Protein AF-A0A0K2U8P1-F1 (afdb_monomer)

Secondary structure (DSSP, 8-state):
-HHHHHHHHHHHTTSS-GGGHHHIIIIIHHHHHHHHHHHHHHTTPPPTT--GGGSS-SS-SHHHHHHHHHTTT-SS--GGGGG-HHHHHHHTTT-HHHHHHHHHHHH--S-HHHH-HHHHHHHTSS-HHHHHHHHHHHHIIIIIT-HHHHTT----

Radius of gyration: 15.64 Å; Cα contacts (8 Å, |Δi|>4): 138; chains: 1; bounding box: 38×34×41 Å

Nearest PDB structures (foldseek):
  4lac-assembly1_B  TM=9.851E-01  e=1.888E-13  Homo sapiens
  2ixm-assembly1_A  TM=9.840E-01  e=3.051E-13  Homo sapiens
  4ny3-assembly2_B  TM=9.861E-01  e=9.851E-13  Homo sapiens
  4ny3-assembly1_A  TM=9.865E-01  e=3.181E-12  Homo sapiens
  2hv6-assembly2_B  TM=9.389E-01  e=8.922E-09  Homo sapiens

Foldseek 3Di:
DVVVVVVVVCDVVPVDDPVCVCVCLQPVVVVVVVVVLCCCVVVVDFQQPDPFLPDQDSHDQVLLLSLLVLCAVPPPDWLLCLQVLVVLVVCLNPGSSSVVSVSCVVPDDDRCCNRRVVSNVSSPPGGSVVSSVVSVVCCCVVAVVDCSRCVPPDDD

Solvent-accessible surface area (backbone atoms only — not comparable to full-atom values): 8940 Å² total; per-residue (Å²): 109,69,68,60,52,52,52,50,50,37,41,74,75,63,78,39,57,84,87,40,50,62,52,46,66,61,52,53,42,47,55,50,52,55,50,50,55,48,50,38,64,74,67,64,59,76,57,80,84,66,61,65,49,71,29,74,49,66,85,63,60,68,48,49,34,55,18,25,54,75,38,46,89,49,88,81,69,52,40,70,50,64,81,38,54,70,60,15,58,76,38,28,92,80,32,49,34,30,33,48,42,30,52,44,63,76,77,54,82,79,62,57,60,70,74,31,30,44,50,46,59,52,22,72,42,92,43,35,59,62,48,24,56,48,44,53,53,46,44,45,57,71,38,73,62,27,62,93,66,42,73,79,66,85,86,132

Organism: Lepeophtheirus salmonis (NCBI:txid72036)

Mean predicted aligned error: 3.3 Å

Sequence (156 aa):
MAFVQFLCSLFRIGVFGDLDKEFVGLKLFQKYMNLCRKIQRHYMLEPAGSHGVWSLDDYQFVAFIWGAAQLIGNGVVKPKAISNYELAEAVADDYHFFACIYYISQVKTGPFAEHSNQLWNISAVPNWEKINSGLIKMYKAEVLSKFPVIQHVFFG

Structure (mmCIF, N/CA/C/O backbone):
data_AF-A0A0K2U8P1-F1
#
_entry.id   AF-A0A0K2U8P1-F1
#
loop_
_atom_site.group_PDB
_atom_site.id
_atom_site.type_symbol
_atom_site.label_atom_id
_atom_site.label_alt_id
_atom_site.label_comp_id
_atom_site.label_asym_id
_atom_site.label_entity_id
_atom_site.label_seq_id
_atom_site.pdbx_PDB_ins_code
_atom_site.Cartn_x
_atom_site.Cartn_y
_atom_site.Cartn_z
_atom_site.occupancy
_atom_site.B_iso_or_equiv
_atom_site.auth_seq_id
_atom_site.auth_comp_id
_atom_site.auth_asym_id
_atom_site.auth_atom_id
_atom_site.pdbx_PDB_model_num
ATOM 1 N N . MET A 1 1 ? -9.583 5.609 2.590 1.00 88.62 1 MET A N 1
ATOM 2 C CA . MET A 1 1 ? -9.647 6.168 3.962 1.00 88.62 1 MET A CA 1
ATOM 3 C C . MET A 1 1 ? -10.891 5.708 4.714 1.00 88.62 1 MET A C 1
ATOM 5 O O . MET A 1 1 ? -10.727 5.085 5.755 1.00 88.62 1 MET A O 1
ATOM 9 N N . ALA A 1 2 ? -12.097 5.932 4.176 1.00 93.75 2 ALA A N 1
ATOM 10 C CA . ALA A 1 2 ? -13.365 5.575 4.828 1.00 93.75 2 ALA A CA 1
ATOM 11 C C . ALA A 1 2 ? -13.427 4.126 5.347 1.00 93.75 2 ALA A C 1
ATOM 13 O O . ALA A 1 2 ? -13.850 3.896 6.472 1.00 93.75 2 ALA A O 1
ATOM 14 N N . PHE A 1 3 ? -12.916 3.149 4.590 1.00 96.44 3 PHE A N 1
ATOM 15 C CA . PHE A 1 3 ? -12.884 1.756 5.050 1.00 96.44 3 PHE A CA 1
ATOM 16 C C . PHE A 1 3 ? -12.055 1.548 6.328 1.00 96.44 3 PHE A C 1
ATOM 18 O O . PHE A 1 3 ? -12.462 0.820 7.224 1.00 96.44 3 PHE A O 1
ATOM 25 N N . VAL A 1 4 ? -10.914 2.230 6.460 1.00 95.62 4 VAL A N 1
ATOM 26 C CA . VAL A 1 4 ? -10.082 2.149 7.674 1.00 95.62 4 VAL A CA 1
ATOM 27 C C . VAL A 1 4 ? -10.772 2.835 8.854 1.00 95.62 4 VAL A C 1
ATOM 29 O O . VAL A 1 4 ? -10.672 2.354 9.978 1.00 95.62 4 VAL A O 1
ATOM 32 N N . GLN A 1 5 ? -11.513 3.919 8.611 1.00 95.12 5 GLN A N 1
ATOM 33 C CA . GLN A 1 5 ? -12.339 4.566 9.637 1.00 95.12 5 GLN A CA 1
ATOM 34 C C . GLN A 1 5 ? -13.484 3.654 10.087 1.00 95.12 5 GLN A C 1
ATOM 36 O O . GLN A 1 5 ? -13.699 3.512 11.283 1.00 95.12 5 GLN A O 1
ATOM 41 N N . PHE A 1 6 ? -14.150 2.971 9.153 1.00 97.00 6 PHE A N 1
ATOM 42 C CA . PHE A 1 6 ? -15.153 1.954 9.461 1.00 97.00 6 PHE A CA 1
ATOM 43 C C . PHE A 1 6 ? -14.580 0.836 10.343 1.00 97.00 6 PHE A C 1
ATOM 45 O O . PHE A 1 6 ? -15.153 0.528 11.385 1.00 97.00 6 PHE A O 1
ATOM 52 N N . LEU A 1 7 ? -13.413 0.284 9.988 1.00 97.38 7 LEU A N 1
ATOM 53 C CA . LEU A 1 7 ? -12.732 -0.709 10.825 1.00 97.38 7 LEU A CA 1
ATOM 54 C C . LEU A 1 7 ? -12.394 -0.147 12.210 1.00 97.38 7 LEU A C 1
ATOM 56 O O . LEU A 1 7 ? -12.647 -0.809 13.210 1.00 97.38 7 LEU A O 1
ATOM 60 N N . CYS A 1 8 ? -11.877 1.083 12.282 1.00 96.00 8 CYS A N 1
ATOM 61 C CA . CYS A 1 8 ? -11.612 1.764 13.548 1.00 96.00 8 CYS A CA 1
ATOM 62 C C . CYS A 1 8 ? -12.878 1.852 14.414 1.00 96.00 8 CYS A C 1
ATOM 64 O O . CYS A 1 8 ? -12.826 1.519 15.596 1.00 96.00 8 CYS A O 1
ATOM 66 N N . SER A 1 9 ? -14.028 2.209 13.835 1.00 97.06 9 SER A N 1
ATOM 67 C CA . SER A 1 9 ? -15.307 2.225 14.551 1.00 97.06 9 SER A CA 1
ATOM 68 C C . SER A 1 9 ? -15.678 0.849 15.104 1.00 97.06 9 SER A C 1
ATOM 70 O O . SER A 1 9 ? -16.091 0.772 16.256 1.00 97.06 9 SER A O 1
ATOM 72 N N . LEU A 1 10 ? -15.466 -0.235 14.344 1.00 98.19 10 LEU A N 1
ATOM 73 C CA . LEU A 1 10 ? -15.712 -1.606 14.814 1.00 98.19 10 LEU A CA 1
ATOM 74 C C . LEU A 1 10 ? -14.829 -1.994 16.012 1.00 98.19 10 LEU A C 1
ATOM 76 O O . LEU A 1 10 ? -15.324 -2.617 16.950 1.00 98.19 10 LEU A O 1
ATOM 80 N N . PHE A 1 11 ? -13.558 -1.579 16.033 1.00 97.94 11 PHE A N 1
ATOM 81 C CA . PHE A 1 11 ? -12.713 -1.728 17.226 1.00 97.94 11 PHE A CA 1
ATOM 82 C C . PHE A 1 11 ? -13.241 -0.896 18.400 1.00 97.94 11 PHE A C 1
ATOM 84 O O . PHE A 1 11 ? -13.301 -1.376 19.528 1.00 97.94 11 PHE A O 1
ATOM 91 N N . ARG A 1 12 ? -13.661 0.352 18.154 1.00 97.19 12 ARG A N 1
ATOM 92 C CA . ARG A 1 12 ? -14.130 1.255 19.219 1.00 97.19 12 ARG A CA 1
ATOM 93 C C . ARG A 1 12 ? -15.413 0.787 19.900 1.00 97.19 12 ARG A C 1
ATOM 95 O O . ARG A 1 12 ? -15.568 1.047 21.088 1.00 97.19 12 ARG A O 1
ATOM 102 N N . ILE A 1 13 ? -16.310 0.119 19.177 1.00 97.75 13 ILE A N 1
ATOM 103 C CA . ILE A 1 13 ? -17.552 -0.436 19.741 1.00 97.75 13 ILE A CA 1
ATOM 104 C C . ILE A 1 13 ? -17.387 -1.872 20.268 1.00 97.75 13 ILE A C 1
ATOM 106 O O . ILE A 1 13 ? -18.370 -2.485 20.671 1.00 97.75 13 ILE A O 1
ATOM 110 N N . GLY A 1 14 ? -16.166 -2.421 20.253 1.00 97.81 14 GLY A N 1
ATOM 111 C CA . GLY A 1 14 ? -15.863 -3.744 20.803 1.00 97.81 14 GLY A CA 1
ATOM 112 C C . GLY A 1 14 ? -16.273 -4.928 19.924 1.00 97.81 14 GLY A C 1
ATOM 113 O O . GLY A 1 14 ? -16.302 -6.050 20.418 1.00 97.81 14 GLY A O 1
ATOM 114 N N . VAL A 1 15 ? -16.573 -4.713 18.635 1.00 98.25 15 VAL A N 1
ATOM 115 C CA . VAL A 1 15 ? -16.773 -5.821 17.678 1.00 98.25 15 VAL A CA 1
ATOM 116 C C . VAL A 1 15 ? -15.453 -6.547 17.415 1.00 98.25 15 VAL A C 1
ATOM 118 O O . VAL A 1 15 ? -15.446 -7.768 17.295 1.00 98.25 15 VAL A O 1
ATOM 121 N N . PHE A 1 16 ? -14.350 -5.799 17.343 1.00 98.12 16 PHE A N 1
ATOM 122 C CA . PHE A 1 16 ? -12.996 -6.346 17.272 1.00 98.12 16 PHE A CA 1
ATOM 123 C C . PHE A 1 16 ? -12.193 -5.955 18.512 1.00 98.12 16 PHE A C 1
ATOM 125 O O . PHE A 1 16 ? -12.277 -4.817 18.977 1.00 98.12 16 PHE A O 1
ATOM 132 N N . GLY A 1 17 ? -11.388 -6.888 19.016 1.00 96.94 17 GLY A N 1
ATOM 133 C CA . GLY A 1 17 ? -10.448 -6.683 20.116 1.00 96.94 17 GLY A CA 1
ATOM 134 C C . GLY A 1 17 ? -8.989 -6.711 19.657 1.00 96.94 17 GLY A C 1
ATOM 135 O O . GLY A 1 17 ? -8.682 -6.907 18.485 1.00 96.94 17 GLY A O 1
ATOM 136 N N . ASP A 1 18 ? -8.052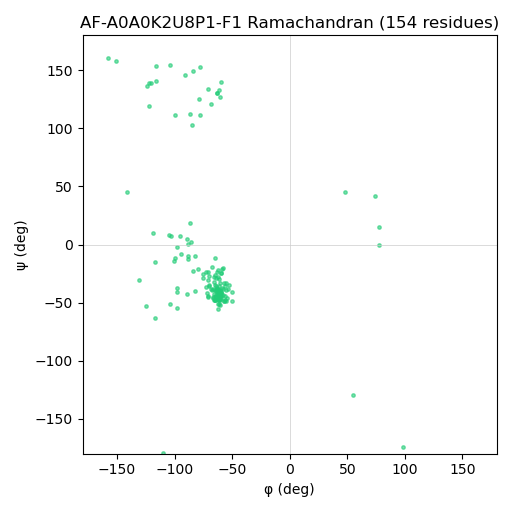 -6.547 20.592 1.00 95.81 18 ASP A N 1
ATOM 137 C CA . ASP A 1 18 ? -6.615 -6.514 20.276 1.00 95.81 18 ASP A CA 1
ATOM 138 C C . ASP A 1 18 ? -6.112 -7.769 19.550 1.00 95.81 18 ASP A C 1
ATOM 140 O O . ASP A 1 18 ? -5.249 -7.665 18.677 1.00 95.81 18 ASP A O 1
ATOM 144 N N . LEU A 1 19 ? -6.692 -8.930 19.863 1.00 97.50 19 LEU A N 1
ATOM 145 C CA . LEU A 1 19 ? -6.357 -10.210 19.235 1.00 97.50 19 LEU A CA 1
ATOM 146 C C . LEU A 1 19 ? -6.761 -10.275 17.751 1.00 97.50 19 LEU A C 1
ATOM 148 O O . LEU A 1 19 ? -6.198 -11.066 17.000 1.00 97.50 19 LEU A O 1
ATOM 152 N N . ASP A 1 20 ? -7.680 -9.417 17.300 1.00 97.81 20 ASP A N 1
ATOM 153 C CA . ASP A 1 20 ? -8.166 -9.403 15.917 1.00 97.81 20 ASP A CA 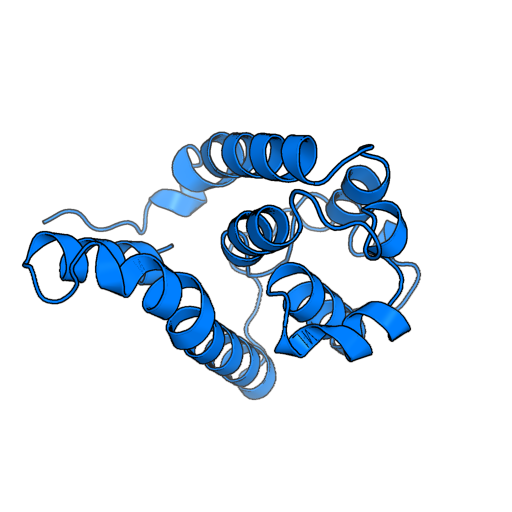1
ATOM 154 C C . ASP A 1 20 ? -7.322 -8.518 14.992 1.00 97.81 20 ASP A C 1
ATOM 156 O O . ASP A 1 20 ? -7.505 -8.548 13.774 1.00 97.81 20 ASP A O 1
ATOM 160 N N . LYS A 1 21 ? -6.392 -7.715 15.530 1.00 96.12 21 LYS A N 1
ATOM 161 C CA . LYS A 1 21 ? -5.622 -6.721 14.757 1.00 96.12 21 LYS A CA 1
ATOM 162 C C . LYS A 1 21 ? -4.913 -7.331 13.551 1.00 96.12 21 LYS A C 1
ATOM 164 O O . LYS A 1 21 ? -4.991 -6.781 12.451 1.00 96.12 21 LYS A O 1
ATOM 169 N N . GLU A 1 22 ? -4.257 -8.472 13.743 1.00 95.19 22 GLU A N 1
ATOM 170 C CA . GLU A 1 22 ? -3.556 -9.173 12.666 1.00 95.19 22 GLU A CA 1
ATOM 171 C C . GLU A 1 22 ? -4.535 -9.717 11.626 1.00 95.19 22 GLU A C 1
ATOM 173 O O . GLU A 1 22 ? -4.350 -9.499 10.430 1.00 95.19 22 GLU A O 1
ATOM 178 N N . PHE A 1 23 ? -5.625 -10.356 12.056 1.00 96.88 23 PHE A N 1
ATOM 179 C CA . PHE A 1 23 ? -6.649 -10.860 11.142 1.00 96.88 23 PHE A CA 1
ATOM 180 C C . PHE A 1 23 ? -7.277 -9.732 10.311 1.00 96.88 23 PHE A C 1
ATOM 182 O O . PHE A 1 23 ? -7.403 -9.848 9.087 1.00 96.88 23 PHE A O 1
ATOM 189 N N . VAL A 1 24 ? -7.632 -8.617 10.954 1.00 97.75 24 VAL A N 1
ATOM 190 C CA . VAL A 1 24 ? -8.248 -7.467 10.289 1.00 97.75 24 VAL A CA 1
ATOM 191 C C . VAL A 1 24 ? -7.273 -6.830 9.297 1.00 97.75 24 VAL A C 1
ATOM 193 O O . VAL A 1 24 ? -7.637 -6.595 8.141 1.00 97.75 24 VAL A O 1
ATOM 196 N N . GLY A 1 25 ? -6.027 -6.595 9.713 1.00 95.44 25 GLY A N 1
ATOM 197 C CA . GLY A 1 25 ? -5.001 -5.970 8.877 1.00 95.44 25 GLY A CA 1
ATOM 198 C C . GLY A 1 25 ? -4.507 -6.856 7.731 1.00 95.44 25 GLY A C 1
ATOM 199 O O . GLY A 1 25 ? -4.239 -6.354 6.641 1.00 95.44 25 GLY A O 1
ATOM 200 N N . LEU A 1 26 ? -4.403 -8.171 7.936 1.00 94.44 26 LEU A N 1
ATOM 201 C CA . LEU A 1 26 ? -3.798 -9.092 6.967 1.00 94.44 26 LEU A CA 1
ATOM 202 C C . LEU A 1 26 ? -4.825 -9.815 6.095 1.00 94.44 26 LEU A C 1
ATOM 204 O O . LEU A 1 26 ? -4.606 -9.979 4.900 1.00 94.44 26 LEU A O 1
ATOM 208 N N . LYS A 1 27 ? -5.954 -10.257 6.653 1.00 95.31 27 LYS A N 1
ATOM 209 C CA . LYS A 1 27 ? -6.918 -11.101 5.926 1.00 95.31 27 LYS A CA 1
ATOM 210 C C . LYS A 1 27 ? -8.152 -10.325 5.490 1.00 95.31 27 LYS A C 1
ATOM 212 O O . LYS A 1 27 ? -8.510 -10.362 4.312 1.00 95.31 27 LYS A O 1
ATOM 217 N N . LEU A 1 28 ? -8.794 -9.602 6.406 1.00 97.69 28 LEU A N 1
ATOM 218 C CA . LEU A 1 28 ? -9.996 -8.826 6.086 1.00 97.69 28 LEU A CA 1
ATOM 219 C C . LEU A 1 28 ? -9.663 -7.706 5.098 1.00 97.69 28 LEU A C 1
ATOM 221 O O . LEU A 1 28 ? -10.323 -7.571 4.065 1.00 97.69 28 LEU A O 1
ATOM 225 N N . PHE A 1 29 ? -8.599 -6.949 5.366 1.00 97.19 29 PHE A N 1
ATOM 226 C CA . PHE A 1 29 ? -8.167 -5.883 4.473 1.00 97.19 29 PHE A CA 1
ATOM 227 C C . PHE A 1 29 ? -7.790 -6.394 3.079 1.00 97.19 29 PHE A C 1
ATOM 229 O O . PHE A 1 29 ? -8.178 -5.774 2.095 1.00 97.19 29 PHE A O 1
ATOM 236 N N . GLN A 1 30 ? -7.138 -7.556 2.956 1.00 95.44 30 GLN A N 1
ATOM 237 C CA . GLN A 1 30 ? -6.830 -8.131 1.640 1.00 95.44 30 GLN A CA 1
ATOM 238 C C . GLN A 1 30 ? -8.096 -8.458 0.841 1.00 95.44 30 GLN A C 1
ATOM 240 O O . GLN A 1 30 ? -8.158 -8.199 -0.361 1.00 95.44 30 GLN A O 1
ATOM 245 N N . LYS A 1 31 ? -9.146 -8.971 1.497 1.00 97.19 31 LYS A N 1
ATOM 246 C CA . LYS A 1 31 ? -10.445 -9.191 0.838 1.00 97.19 31 LYS A CA 1
ATOM 247 C C . LYS A 1 31 ? -11.051 -7.881 0.333 1.00 97.19 31 LYS A C 1
ATOM 249 O O . LYS A 1 31 ? -11.540 -7.843 -0.795 1.00 97.19 31 LYS A O 1
ATOM 254 N N . TYR A 1 32 ? -10.971 -6.815 1.129 1.00 97.88 32 TYR A N 1
ATOM 255 C CA . TYR A 1 32 ? -11.382 -5.475 0.706 1.00 97.88 32 TYR A CA 1
ATOM 256 C C . TYR A 1 32 ? -10.566 -4.981 -0.497 1.00 97.88 32 TYR A C 1
ATOM 258 O O . TYR A 1 32 ? -11.145 -4.560 -1.495 1.00 97.88 32 TYR A O 1
ATOM 266 N N . MET A 1 33 ? -9.238 -5.116 -0.464 1.00 97.31 33 MET A N 1
ATOM 267 C CA . MET A 1 33 ? -8.358 -4.710 -1.565 1.00 97.31 33 MET A CA 1
ATOM 268 C C . MET A 1 33 ? -8.671 -5.461 -2.863 1.00 97.31 33 MET A C 1
ATOM 270 O O . MET A 1 33 ? -8.757 -4.854 -3.931 1.00 97.31 33 MET A O 1
ATOM 274 N N . ASN A 1 34 ? -8.912 -6.769 -2.777 1.00 96.25 34 ASN A N 1
ATOM 275 C CA . ASN A 1 34 ? -9.304 -7.584 -3.925 1.00 96.25 34 ASN A CA 1
ATOM 276 C C . ASN A 1 34 ? -10.656 -7.154 -4.505 1.00 96.25 34 ASN A C 1
ATOM 278 O O . ASN A 1 34 ? -10.816 -7.129 -5.726 1.00 96.25 34 ASN A O 1
ATOM 282 N N . LEU A 1 35 ? -11.615 -6.780 -3.654 1.00 97.75 35 LEU A N 1
ATOM 283 C CA . LEU A 1 35 ? -12.885 -6.212 -4.099 1.00 97.75 35 LEU A CA 1
ATOM 284 C C . LEU A 1 35 ? -12.681 -4.856 -4.791 1.00 97.75 35 LEU A C 1
ATOM 286 O O . LEU A 1 35 ? -13.181 -4.671 -5.898 1.00 97.75 35 LEU A O 1
ATOM 290 N N . CYS A 1 36 ? -11.901 -3.944 -4.203 1.00 97.12 36 CYS A N 1
ATOM 291 C CA . CYS A 1 36 ? -11.593 -2.647 -4.811 1.00 97.12 36 CYS A CA 1
ATOM 292 C C . CYS A 1 36 ? -10.974 -2.800 -6.204 1.00 97.12 36 CYS A C 1
ATOM 294 O O . CYS A 1 36 ? -11.462 -2.183 -7.144 1.00 97.12 36 CYS A O 1
ATOM 296 N N . ARG A 1 37 ? -9.972 -3.674 -6.369 1.00 96.00 37 ARG A N 1
ATOM 297 C CA . ARG A 1 37 ? -9.333 -3.944 -7.673 1.00 96.00 37 ARG A CA 1
ATOM 298 C C . ARG A 1 37 ? -10.307 -4.518 -8.705 1.00 96.00 37 ARG A C 1
ATOM 300 O O . ARG A 1 37 ? -10.190 -4.233 -9.895 1.00 96.00 37 ARG A O 1
ATOM 307 N N . LYS A 1 38 ? -11.267 -5.349 -8.278 1.00 97.06 38 LYS A N 1
ATOM 308 C CA . LYS A 1 38 ? -12.330 -5.850 -9.166 1.00 97.06 38 LYS A CA 1
ATOM 309 C C . LYS A 1 38 ? -13.240 -4.715 -9.625 1.00 97.06 38 LYS A C 1
ATOM 311 O O . LYS A 1 38 ? -13.474 -4.598 -10.819 1.00 97.06 38 LYS A O 1
ATOM 316 N N . ILE A 1 39 ? -13.698 -3.872 -8.701 1.00 97.19 39 ILE A N 1
ATOM 317 C CA . ILE A 1 39 ? -14.566 -2.725 -9.003 1.00 97.19 39 ILE A CA 1
ATOM 318 C C . ILE A 1 39 ? -13.848 -1.735 -9.929 1.00 97.19 39 ILE A C 1
ATOM 320 O O . ILE A 1 39 ? -14.412 -1.347 -10.945 1.00 97.19 39 ILE A O 1
ATOM 324 N N . GLN A 1 40 ? -12.597 -1.381 -9.623 1.00 95.25 40 GLN A N 1
ATOM 325 C CA . GLN A 1 40 ? -11.780 -0.462 -10.424 1.00 95.25 40 GLN A CA 1
ATOM 326 C C . GLN A 1 40 ? -11.670 -0.913 -11.879 1.00 95.25 40 GLN A C 1
ATOM 328 O O . GLN A 1 40 ? -11.927 -0.122 -12.777 1.00 95.25 40 GLN A O 1
ATOM 333 N N . ARG A 1 41 ? -11.346 -2.192 -12.111 1.00 94.00 41 ARG A N 1
ATOM 334 C CA . ARG A 1 41 ? -11.232 -2.743 -13.467 1.00 94.00 41 ARG A CA 1
ATOM 335 C C . ARG A 1 41 ? -12.581 -2.895 -14.154 1.00 94.00 41 ARG A C 1
ATOM 337 O O . ARG A 1 41 ? -12.703 -2.563 -15.324 1.00 94.00 41 ARG A O 1
ATOM 344 N N . HIS A 1 42 ? -13.583 -3.406 -13.442 1.00 97.00 42 HIS A N 1
ATOM 345 C CA . HIS A 1 42 ? -14.886 -3.700 -14.033 1.00 97.00 42 HIS A CA 1
ATOM 346 C C . HIS A 1 42 ? -15.626 -2.432 -14.465 1.00 97.00 42 HIS A C 1
ATOM 348 O O . HIS A 1 42 ? -16.247 -2.419 -15.521 1.00 97.00 42 HIS A O 1
ATOM 354 N N . TYR A 1 43 ? -15.525 -1.368 -13.669 1.00 96.81 43 TYR A N 1
ATOM 355 C CA . TYR A 1 43 ? -16.192 -0.096 -13.940 1.00 96.81 43 TYR A CA 1
ATOM 356 C C . TYR A 1 43 ? -15.258 0.984 -14.488 1.00 96.81 43 TYR A C 1
ATOM 358 O O . TYR A 1 43 ? -15.691 2.123 -14.615 1.00 96.81 43 TYR A O 1
ATOM 366 N N . MET A 1 44 ? -13.999 0.647 -14.798 1.00 93.50 44 MET A N 1
ATOM 367 C CA . MET A 1 44 ? -12.990 1.589 -15.307 1.00 93.50 44 MET A CA 1
ATOM 368 C C . MET A 1 44 ? -12.937 2.882 -14.482 1.00 93.50 44 MET A C 1
ATOM 370 O O . MET A 1 44 ? -12.962 3.983 -15.026 1.00 93.50 44 MET A O 1
ATOM 374 N N . LEU A 1 45 ? -12.940 2.742 -13.152 1.00 93.31 45 LEU A N 1
ATOM 375 C CA . LEU A 1 45 ? -12.954 3.902 -12.266 1.00 93.31 45 LEU A CA 1
ATOM 376 C C . LEU A 1 45 ? -11.719 4.758 -12.517 1.00 93.31 45 LEU A C 1
ATOM 378 O O . LEU A 1 45 ? -10.630 4.220 -12.670 1.00 93.31 45 LEU A O 1
ATOM 382 N N . GLU A 1 46 ? -11.887 6.074 -12.500 1.00 88.88 46 GLU A N 1
ATOM 383 C CA . GLU A 1 46 ? -10.758 6.993 -12.552 1.00 88.88 46 GLU A CA 1
ATOM 384 C C . GLU A 1 46 ? -10.164 7.211 -11.149 1.00 88.88 46 GLU A C 1
ATOM 386 O O . GLU A 1 46 ? -10.884 7.168 -10.141 1.00 88.88 46 GLU A O 1
ATOM 391 N N . PRO A 1 47 ? -8.849 7.461 -11.048 1.00 87.56 47 PRO A N 1
ATOM 392 C CA . PRO A 1 47 ? -8.206 7.832 -9.794 1.00 87.56 47 PRO A CA 1
ATOM 393 C C . PRO A 1 47 ? -8.786 9.132 -9.221 1.00 87.56 47 PRO A C 1
ATOM 395 O O . PRO A 1 47 ? -8.805 10.171 -9.883 1.00 87.56 47 PRO A O 1
ATOM 398 N N . ALA A 1 48 ? -9.210 9.108 -7.958 1.00 80.31 48 ALA A N 1
ATOM 399 C CA . ALA A 1 48 ? -9.720 10.304 -7.296 1.00 80.31 48 ALA A CA 1
ATOM 400 C C . ALA A 1 48 ? -8.559 11.217 -6.864 1.00 80.31 48 ALA A C 1
ATOM 402 O O . ALA A 1 48 ? -7.816 10.887 -5.940 1.00 80.31 48 ALA A O 1
ATOM 403 N N . GLY A 1 49 ? -8.426 12.381 -7.509 1.00 69.00 49 GLY A N 1
ATOM 404 C CA . GLY A 1 49 ? -7.458 13.415 -7.119 1.00 69.00 49 GLY A CA 1
ATOM 405 C C . GLY A 1 49 ? -6.003 13.093 -7.473 1.00 69.00 49 GLY A C 1
ATOM 406 O O . GLY A 1 49 ? -5.115 13.336 -6.658 1.00 69.00 49 GLY A O 1
ATOM 407 N N . SER A 1 50 ? -5.743 12.536 -8.662 1.00 57.62 50 SER A N 1
ATOM 408 C CA . SER A 1 50 ? -4.390 12.111 -9.034 1.00 57.62 50 SER A CA 1
ATOM 409 C C . SER A 1 50 ? -3.402 13.286 -9.094 1.00 57.62 50 SER A C 1
ATOM 411 O O . SER A 1 50 ? -3.625 14.304 -9.747 1.00 57.62 50 SER A O 1
ATOM 413 N N . HIS A 1 51 ? -2.255 13.120 -8.432 1.00 62.38 51 HIS A N 1
ATOM 414 C CA . HIS A 1 51 ? -1.075 13.970 -8.624 1.00 62.38 51 HIS A CA 1
ATOM 415 C C . HIS A 1 51 ? -0.195 13.449 -9.784 1.00 62.38 51 HIS A C 1
ATOM 417 O O . HIS A 1 51 ? 0.991 13.776 -9.876 1.00 62.38 51 HIS A O 1
ATOM 423 N N . GLY A 1 52 ? -0.761 12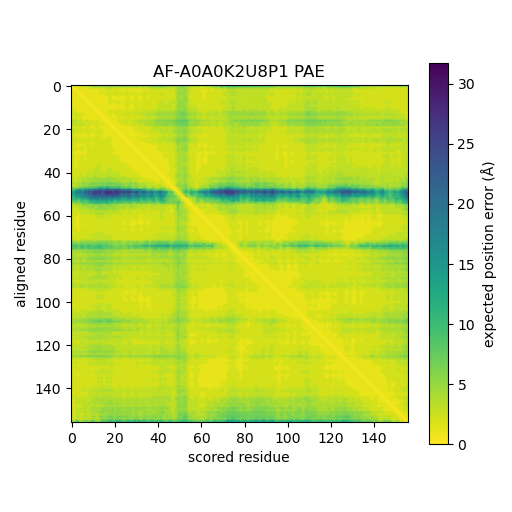.610 -10.662 1.00 66.12 52 GLY A N 1
ATOM 424 C CA . GLY A 1 52 ? -0.048 11.928 -11.740 1.00 66.12 52 GLY A CA 1
ATOM 425 C C . GLY A 1 52 ? 1.147 11.121 -11.226 1.00 66.12 52 GLY A C 1
ATOM 426 O O . GLY A 1 52 ? 1.051 10.361 -10.268 1.00 66.12 52 GLY A O 1
ATOM 427 N N . VAL A 1 53 ? 2.313 11.325 -11.835 1.00 60.78 53 VAL A N 1
ATOM 428 C CA . VAL A 1 53 ? 3.563 10.605 -11.520 1.00 60.78 53 VAL A CA 1
ATOM 429 C C . VAL A 1 53 ? 4.085 10.883 -10.091 1.00 60.78 53 VAL A C 1
ATOM 431 O O . VAL A 1 53 ? 4.971 10.183 -9.596 1.00 60.78 53 VAL A O 1
ATOM 434 N N . TRP A 1 54 ? 3.531 11.886 -9.399 1.00 67.81 54 TRP A N 1
ATOM 435 C CA . TRP A 1 54 ? 3.940 12.284 -8.048 1.00 67.81 54 TRP A CA 1
ATOM 436 C C . TRP A 1 54 ? 3.115 11.649 -6.926 1.00 67.81 54 TRP A C 1
ATOM 438 O O . TRP A 1 54 ? 3.487 11.796 -5.762 1.00 67.81 54 TRP A O 1
ATOM 448 N N . SER A 1 55 ? 2.025 10.937 -7.232 1.00 82.38 55 SER A N 1
ATOM 449 C CA . SER A 1 55 ? 1.339 10.114 -6.230 1.00 82.38 55 SER A CA 1
ATOM 450 C C . SER A 1 55 ? 2.076 8.798 -5.989 1.00 82.38 55 SER A C 1
ATOM 452 O O . SER A 1 55 ? 2.773 8.281 -6.860 1.00 82.38 55 SER A O 1
ATOM 454 N N . LEU A 1 56 ? 1.916 8.248 -4.782 1.00 90.88 56 LEU A N 1
ATOM 455 C CA . LEU A 1 56 ? 2.446 6.927 -4.435 1.00 90.88 56 LEU A CA 1
ATOM 456 C C . LEU A 1 56 ? 1.824 5.827 -5.312 1.00 90.88 56 LEU A C 1
ATOM 458 O O . LEU A 1 56 ? 2.531 4.962 -5.815 1.00 90.88 56 LEU A O 1
ATOM 462 N N . ASP A 1 57 ? 0.507 5.881 -5.480 1.00 92.56 57 ASP A N 1
ATOM 463 C CA . ASP A 1 57 ? -0.306 4.995 -6.309 1.00 92.56 57 ASP A CA 1
ATOM 464 C C . ASP A 1 57 ? -1.616 5.714 -6.641 1.00 92.56 57 ASP A C 1
ATOM 466 O O . ASP A 1 57 ? -2.003 6.665 -5.955 1.00 92.56 57 ASP A O 1
ATOM 470 N N . ASP A 1 58 ? -2.294 5.249 -7.684 1.00 89.81 58 ASP A N 1
ATOM 471 C CA . ASP A 1 58 ? -3.500 5.886 -8.202 1.00 89.81 58 ASP A CA 1
ATOM 472 C C . ASP A 1 58 ? -4.701 5.732 -7.250 1.00 89.81 58 ASP A C 1
ATOM 474 O O . ASP A 1 58 ? -5.594 6.577 -7.236 1.00 89.81 58 ASP A O 1
ATOM 478 N N . TYR A 1 59 ? -4.742 4.673 -6.431 1.00 91.19 59 TYR A N 1
ATOM 479 C CA . TYR A 1 59 ? -5.913 4.375 -5.598 1.00 91.19 59 TYR A CA 1
ATOM 480 C C . TYR A 1 59 ? -5.600 4.097 -4.129 1.00 91.19 59 TYR A C 1
ATOM 482 O O . TYR A 1 59 ? -6.460 4.301 -3.268 1.00 91.19 59 TYR A O 1
ATOM 490 N N . GLN A 1 60 ? -4.425 3.550 -3.824 1.00 93.69 60 GLN A N 1
ATOM 491 C CA . GLN A 1 60 ? -4.161 2.899 -2.546 1.00 93.69 60 GLN A CA 1
ATOM 492 C C . GLN A 1 60 ? -2.966 3.515 -1.832 1.00 93.69 60 GLN A C 1
ATOM 494 O O . GLN A 1 60 ? -1.910 3.730 -2.403 1.00 93.69 60 GLN A O 1
ATOM 499 N N . PHE A 1 61 ? -3.101 3.731 -0.525 1.00 95.31 61 PHE A N 1
ATOM 500 C CA . PHE A 1 61 ? -1.992 4.221 0.301 1.00 95.31 61 PHE A CA 1
ATOM 501 C C . PHE A 1 61 ? -1.723 3.289 1.484 1.00 95.31 61 PHE A C 1
ATOM 503 O O . PHE A 1 61 ? -0.611 2.804 1.677 1.00 95.31 61 PHE A O 1
ATOM 510 N N . VAL A 1 62 ? -2.762 2.979 2.265 1.00 96.88 62 VAL A N 1
ATOM 511 C CA . VAL A 1 62 ? -2.646 2.183 3.501 1.00 96.88 62 VAL A CA 1
ATOM 512 C C . VAL A 1 62 ? -2.085 0.780 3.243 1.00 96.88 62 VAL A C 1
ATOM 514 O O . VAL A 1 62 ? -1.313 0.280 4.057 1.00 96.88 62 VAL A O 1
ATOM 517 N N . ALA A 1 63 ? -2.385 0.185 2.084 1.00 97.12 63 ALA A N 1
ATOM 518 C CA . ALA A 1 63 ? -1.824 -1.103 1.680 1.00 97.12 63 ALA A CA 1
ATOM 519 C C . ALA A 1 63 ? -0.287 -1.090 1.613 1.00 97.12 63 ALA A C 1
ATOM 521 O O . ALA A 1 63 ? 0.344 -2.055 2.035 1.00 97.12 63 ALA A O 1
ATOM 522 N N . PHE A 1 64 ? 0.325 0.015 1.171 1.00 98.00 64 PHE A N 1
ATOM 523 C CA . PHE A 1 64 ? 1.782 0.162 1.165 1.00 98.00 64 PHE A CA 1
ATOM 524 C C . PHE A 1 64 ? 2.347 0.350 2.574 1.00 98.00 64 PHE A C 1
ATOM 526 O O . PHE A 1 64 ? 3.405 -0.193 2.876 1.00 98.00 64 PHE A O 1
ATOM 533 N N . ILE A 1 65 ? 1.646 1.065 3.464 1.00 98.06 65 ILE A N 1
ATOM 534 C CA . ILE A 1 65 ? 2.076 1.219 4.864 1.00 98.06 65 ILE A CA 1
ATOM 535 C C . ILE A 1 65 ? 2.105 -0.148 5.554 1.00 98.06 65 ILE A C 1
ATOM 537 O O . ILE A 1 65 ? 3.140 -0.550 6.087 1.00 98.06 65 ILE A O 1
ATOM 541 N N . TRP A 1 66 ? 0.983 -0.870 5.532 1.00 97.56 66 TRP A N 1
ATOM 542 C CA . TRP A 1 66 ? 0.873 -2.177 6.184 1.00 97.56 66 TRP A CA 1
ATOM 543 C C . TRP A 1 66 ? 1.749 -3.224 5.501 1.00 97.56 66 TRP A C 1
ATOM 545 O O . TRP A 1 66 ? 2.435 -3.975 6.185 1.00 97.56 66 TRP A O 1
ATOM 555 N N . GLY A 1 67 ? 1.829 -3.206 4.171 1.00 97.50 67 GLY A N 1
ATOM 556 C CA . GLY A 1 67 ? 2.722 -4.078 3.418 1.00 97.50 67 GLY A CA 1
ATOM 557 C C . GLY A 1 67 ? 4.203 -3.850 3.728 1.00 97.50 67 GLY A C 1
ATOM 558 O O . GLY A 1 67 ? 4.945 -4.811 3.900 1.00 97.50 67 GLY A O 1
ATOM 559 N N . ALA A 1 68 ? 4.640 -2.596 3.875 1.00 97.94 68 ALA A N 1
ATOM 560 C CA . ALA A 1 68 ? 6.007 -2.301 4.297 1.00 97.94 68 ALA A CA 1
ATOM 561 C C . ALA A 1 68 ? 6.273 -2.790 5.729 1.00 97.94 68 ALA A C 1
ATOM 563 O O . ALA A 1 68 ? 7.369 -3.267 6.002 1.00 97.94 68 ALA A O 1
ATOM 564 N N . ALA A 1 69 ? 5.276 -2.724 6.623 1.00 97.56 69 ALA A N 1
ATOM 565 C CA . ALA A 1 69 ? 5.392 -3.269 7.976 1.00 97.56 69 ALA A CA 1
ATOM 566 C C . ALA A 1 69 ? 5.568 -4.798 7.971 1.00 97.56 69 ALA A C 1
ATOM 568 O O . ALA A 1 69 ? 6.416 -5.300 8.703 1.00 97.56 69 ALA A O 1
ATOM 569 N N . GLN A 1 70 ? 4.849 -5.526 7.102 1.00 96.81 70 GLN A N 1
ATOM 570 C CA . GLN A 1 70 ? 5.012 -6.983 6.942 1.00 96.81 70 GLN A CA 1
ATOM 571 C C . GLN A 1 70 ? 6.438 -7.390 6.525 1.00 96.81 70 GLN A C 1
ATOM 573 O O . GLN A 1 70 ? 6.852 -8.522 6.756 1.00 96.81 70 GLN A O 1
ATOM 578 N N . LEU A 1 71 ? 7.179 -6.485 5.880 1.00 97.12 71 LEU A N 1
ATOM 579 C CA . LEU A 1 71 ? 8.505 -6.748 5.318 1.00 97.12 71 LEU A CA 1
ATOM 580 C C . LEU A 1 71 ? 9.656 -6.295 6.236 1.00 97.12 71 LEU A C 1
ATOM 582 O O . LEU A 1 71 ? 10.828 -6.512 5.914 1.00 97.12 71 LEU A O 1
ATOM 586 N N . ILE A 1 72 ? 9.362 -5.686 7.389 1.00 97.44 72 ILE A N 1
ATOM 587 C CA . ILE A 1 72 ? 10.387 -5.330 8.379 1.00 97.44 72 ILE A CA 1
ATOM 588 C C . ILE A 1 72 ? 11.054 -6.611 8.895 1.00 97.44 72 ILE A C 1
ATOM 590 O O . ILE A 1 72 ? 10.390 -7.577 9.254 1.00 97.44 72 ILE A O 1
ATOM 594 N N . GLY A 1 73 ? 12.389 -6.632 8.894 1.00 92.69 73 GLY A N 1
ATOM 595 C CA . GLY A 1 73 ? 13.168 -7.819 9.260 1.00 92.69 73 GLY A CA 1
ATOM 596 C C . GLY A 1 73 ? 13.256 -8.895 8.169 1.00 92.69 73 GLY A C 1
ATOM 597 O O . GLY A 1 73 ? 13.936 -9.898 8.372 1.00 92.69 73 GLY A O 1
ATOM 598 N N . ASN A 1 74 ? 12.643 -8.699 6.993 1.00 90.62 74 ASN A N 1
ATOM 599 C CA . ASN A 1 74 ? 12.701 -9.683 5.913 1.00 90.62 74 ASN A CA 1
ATOM 600 C C . ASN A 1 74 ? 14.126 -9.795 5.318 1.00 90.62 74 ASN A C 1
ATOM 602 O O . ASN A 1 74 ? 14.730 -8.832 4.820 1.00 90.62 74 ASN A O 1
ATOM 606 N N . GLY A 1 75 ? 14.688 -11.005 5.386 1.00 85.25 75 GLY A N 1
ATOM 607 C CA . GLY A 1 75 ? 16.023 -11.321 4.876 1.00 85.25 75 GLY A CA 1
ATOM 608 C C . GLY A 1 75 ? 16.093 -11.431 3.352 1.00 85.25 75 GLY A C 1
ATOM 609 O O . GLY A 1 75 ? 17.132 -11.113 2.779 1.00 85.25 75 GLY A O 1
ATOM 610 N N . VAL A 1 76 ? 14.988 -11.816 2.713 1.00 89.00 76 VAL A N 1
ATOM 611 C CA . VAL A 1 76 ? 14.920 -12.225 1.305 1.00 89.00 76 VAL A CA 1
ATOM 612 C C . VAL A 1 76 ? 14.450 -11.075 0.422 1.00 89.00 76 VAL A C 1
ATOM 614 O O . VAL A 1 76 ? 15.137 -10.674 -0.515 1.00 89.00 76 VAL A O 1
ATOM 617 N N . VAL A 1 77 ? 13.300 -10.493 0.749 1.00 94.50 77 VAL A N 1
ATOM 618 C CA . VAL A 1 77 ? 12.678 -9.440 -0.051 1.00 94.50 77 VAL A CA 1
ATOM 619 C C . VAL A 1 77 ? 13.248 -8.094 0.380 1.00 94.50 77 VAL A C 1
ATOM 621 O O . VAL A 1 77 ? 13.020 -7.639 1.500 1.00 94.50 77 VAL A O 1
ATOM 624 N N . LYS A 1 78 ? 14.016 -7.443 -0.498 1.00 95.25 78 LYS A N 1
ATOM 625 C CA . LYS A 1 78 ? 14.632 -6.129 -0.244 1.00 95.25 78 LYS A CA 1
ATOM 626 C C . LYS A 1 78 ? 13.891 -5.014 -0.987 1.00 95.25 78 LYS A C 1
ATOM 628 O O . LYS A 1 78 ? 13.334 -5.282 -2.049 1.00 95.25 78 LYS A O 1
ATOM 633 N N . PRO A 1 79 ? 13.949 -3.756 -0.511 1.00 96.69 79 PRO A N 1
ATOM 634 C CA . PRO A 1 79 ? 13.315 -2.623 -1.190 1.00 96.69 79 PRO A CA 1
ATOM 635 C C . PRO A 1 79 ? 13.682 -2.452 -2.664 1.00 96.69 79 PRO A C 1
ATOM 637 O O . PRO A 1 79 ? 12.834 -2.109 -3.480 1.00 96.69 79 PRO A O 1
ATOM 640 N N . LYS A 1 80 ? 14.927 -2.770 -3.035 1.00 96.06 80 LYS A N 1
ATOM 641 C CA . LYS A 1 80 ? 15.393 -2.706 -4.427 1.00 96.06 80 LYS A CA 1
ATOM 642 C C . LYS A 1 80 ? 14.578 -3.596 -5.379 1.00 96.06 80 LYS A C 1
ATOM 644 O O . LYS A 1 80 ? 14.582 -3.363 -6.580 1.00 96.06 80 LYS A O 1
ATOM 649 N N . ALA A 1 81 ? 13.878 -4.601 -4.853 1.00 95.25 81 ALA A N 1
ATOM 650 C CA . ALA A 1 81 ? 13.045 -5.506 -5.631 1.00 95.25 81 ALA A CA 1
ATOM 651 C C . ALA A 1 81 ? 11.616 -4.980 -5.878 1.00 95.25 81 ALA A C 1
ATOM 653 O O . ALA A 1 81 ? 10.833 -5.678 -6.508 1.00 95.25 81 ALA A O 1
ATOM 654 N N . ILE A 1 82 ? 11.262 -3.768 -5.423 1.00 97.06 82 ILE A N 1
ATOM 655 C CA . ILE A 1 82 ? 9.926 -3.170 -5.627 1.00 97.06 82 ILE A CA 1
ATOM 656 C C . ILE A 1 82 ? 9.523 -3.109 -7.108 1.00 97.06 82 ILE A C 1
ATOM 658 O O . ILE A 1 82 ? 8.349 -3.252 -7.417 1.00 97.06 82 ILE A O 1
ATOM 662 N N . SER A 1 83 ? 10.470 -2.911 -8.025 1.00 95.25 83 SER A N 1
ATOM 663 C CA . SER A 1 83 ? 10.217 -2.875 -9.473 1.00 95.25 83 SER A CA 1
ATOM 664 C C . SER A 1 83 ? 10.289 -4.250 -10.152 1.00 95.25 83 SER A C 1
ATOM 666 O O . SER A 1 83 ? 10.104 -4.337 -11.363 1.00 95.25 83 SER A O 1
ATOM 668 N N . ASN A 1 84 ? 10.562 -5.327 -9.406 1.00 96.38 84 ASN A N 1
ATOM 669 C CA . ASN A 1 84 ? 10.590 -6.684 -9.943 1.00 96.38 84 ASN A CA 1
ATOM 670 C C . ASN A 1 84 ? 9.168 -7.266 -9.954 1.00 96.38 84 ASN A C 1
ATOM 672 O O . ASN A 1 84 ? 8.647 -7.687 -8.920 1.00 96.38 84 ASN A O 1
ATOM 676 N N . TYR A 1 85 ? 8.551 -7.298 -11.135 1.00 96.25 85 TYR A N 1
ATOM 677 C CA . TYR A 1 85 ? 7.190 -7.800 -11.311 1.00 96.25 85 TYR A CA 1
ATOM 678 C C . TYR A 1 85 ? 7.052 -9.318 -11.167 1.00 96.25 85 TYR A C 1
ATOM 680 O O . TYR A 1 85 ? 6.016 -9.766 -10.689 1.00 96.25 85 TYR A O 1
ATOM 688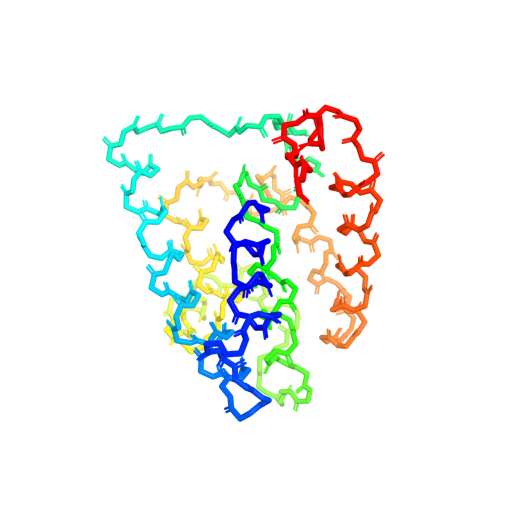 N N . GLU A 1 86 ? 8.081 -10.096 -11.504 1.00 96.75 86 GLU A N 1
ATOM 689 C CA . GLU A 1 86 ? 8.079 -11.558 -11.331 1.00 96.75 86 GLU A CA 1
ATOM 690 C C . GLU A 1 86 ? 8.057 -11.916 -9.842 1.00 96.75 86 GLU A C 1
ATOM 692 O O . GLU A 1 86 ? 7.259 -12.736 -9.391 1.00 96.75 86 GLU A O 1
ATOM 697 N N . LEU A 1 87 ? 8.886 -11.231 -9.045 1.00 96.56 87 LEU A N 1
ATOM 698 C CA . LEU A 1 87 ? 8.840 -11.354 -7.591 1.00 96.56 87 LEU A CA 1
ATOM 699 C C . LEU A 1 87 ? 7.490 -10.880 -7.052 1.00 96.56 87 LEU A C 1
ATOM 701 O O . LEU A 1 87 ? 6.937 -11.522 -6.164 1.00 96.56 87 LEU A O 1
ATOM 705 N N . ALA A 1 88 ? 6.974 -9.760 -7.567 1.00 97.25 88 ALA A N 1
ATOM 706 C CA . ALA A 1 88 ? 5.701 -9.219 -7.117 1.00 97.25 88 ALA A CA 1
ATOM 707 C C . ALA A 1 88 ? 4.551 -10.204 -7.325 1.00 97.25 88 ALA A C 1
ATOM 709 O O . ALA A 1 88 ? 3.762 -10.377 -6.406 1.00 97.25 88 ALA A O 1
ATOM 710 N N . GLU A 1 89 ? 4.491 -10.867 -8.480 1.00 97.62 89 GLU A N 1
ATOM 711 C CA . GLU A 1 89 ? 3.532 -11.937 -8.754 1.00 97.62 89 GLU A CA 1
ATOM 712 C C . GLU A 1 89 ? 3.698 -13.104 -7.777 1.00 97.62 89 GLU A C 1
ATOM 714 O O . GLU A 1 89 ? 2.725 -13.525 -7.155 1.00 97.62 89 GLU A O 1
ATOM 719 N N . ALA A 1 90 ? 4.934 -13.567 -7.568 1.00 97.31 90 ALA A N 1
ATOM 720 C CA . ALA A 1 90 ? 5.222 -14.709 -6.705 1.00 97.31 90 ALA A CA 1
ATOM 721 C C . ALA A 1 90 ? 4.834 -14.494 -5.231 1.00 97.31 90 ALA A C 1
ATOM 723 O O . ALA A 1 90 ? 4.550 -15.466 -4.536 1.00 97.31 90 ALA A O 1
ATOM 724 N N . VAL A 1 91 ? 4.835 -13.248 -4.740 1.00 96.44 91 VAL A N 1
ATOM 725 C CA . VAL A 1 91 ? 4.578 -12.934 -3.319 1.00 96.44 91 VAL A CA 1
ATOM 726 C C . VAL A 1 91 ? 3.342 -12.053 -3.091 1.00 96.44 91 VAL A C 1
ATOM 728 O O . VAL A 1 91 ? 3.116 -11.567 -1.978 1.00 96.44 91 VAL A O 1
ATOM 731 N N . ALA A 1 92 ? 2.526 -11.834 -4.129 1.00 95.88 92 ALA A N 1
ATOM 732 C CA . ALA A 1 92 ? 1.335 -10.981 -4.078 1.00 95.88 92 ALA A CA 1
ATOM 733 C C . ALA A 1 92 ? 0.276 -11.470 -3.078 1.00 95.88 92 ALA A C 1
ATOM 735 O O . ALA A 1 92 ? -0.463 -10.657 -2.518 1.00 95.88 92 ALA A O 1
ATOM 736 N N . ASP A 1 93 ? 0.194 -12.778 -2.841 1.00 94.81 93 ASP A N 1
ATOM 737 C CA . ASP A 1 93 ? -0.774 -13.353 -1.903 1.00 94.81 93 ASP A CA 1
ATOM 738 C C . ASP A 1 93 ? -0.333 -13.229 -0.434 1.00 94.81 93 ASP A C 1
ATOM 740 O O . ASP A 1 93 ? -1.178 -13.232 0.468 1.00 94.81 93 ASP A O 1
ATOM 744 N N . ASP A 1 94 ? 0.968 -13.039 -0.194 1.00 93.88 94 ASP A N 1
ATOM 745 C CA . ASP A 1 94 ? 1.559 -12.977 1.145 1.00 93.88 94 ASP A CA 1
ATOM 746 C C . ASP A 1 94 ? 1.769 -11.539 1.640 1.00 93.88 94 ASP A C 1
ATOM 748 O O . ASP A 1 94 ? 1.569 -11.239 2.824 1.00 93.88 94 ASP A O 1
ATOM 752 N N . TYR A 1 95 ? 2.154 -10.624 0.743 1.00 96.38 95 TYR A N 1
ATOM 753 C CA . TYR A 1 95 ? 2.538 -9.259 1.103 1.00 96.38 95 TYR A CA 1
ATOM 754 C C . TYR A 1 95 ? 1.694 -8.206 0.387 1.00 96.38 95 TYR A C 1
ATOM 756 O O . TYR A 1 95 ? 1.785 -8.036 -0.829 1.00 96.38 95 TYR A O 1
ATOM 764 N N . HIS A 1 96 ? 0.970 -7.382 1.156 1.00 97.44 96 HIS A N 1
ATOM 765 C CA . HIS A 1 96 ? 0.104 -6.316 0.627 1.00 97.44 96 HIS A CA 1
ATOM 766 C C . HIS A 1 96 ? 0.848 -5.341 -0.280 1.00 97.44 96 HIS A C 1
ATOM 768 O O . HIS A 1 96 ? 0.289 -4.866 -1.268 1.00 97.44 96 HIS A O 1
ATOM 774 N N . PHE A 1 97 ? 2.113 -5.057 0.048 1.00 97.69 97 PHE A N 1
ATOM 775 C CA . PHE A 1 97 ? 2.956 -4.164 -0.742 1.00 97.69 97 PHE A CA 1
ATOM 776 C C . PHE A 1 97 ? 3.120 -4.709 -2.162 1.00 97.69 97 PHE A C 1
ATOM 778 O O . PHE A 1 97 ? 2.832 -4.017 -3.135 1.00 97.69 97 PHE A O 1
ATOM 785 N N . PHE A 1 98 ? 3.530 -5.972 -2.278 1.00 97.44 98 PHE A N 1
ATOM 786 C CA . PHE A 1 98 ? 3.765 -6.618 -3.564 1.00 97.44 98 PHE A CA 1
ATOM 787 C C . PHE A 1 98 ? 2.469 -6.997 -4.275 1.00 97.44 98 PHE A C 1
ATOM 789 O O . PHE A 1 98 ? 2.434 -6.943 -5.497 1.00 97.44 98 PHE A O 1
ATOM 796 N N . ALA A 1 99 ? 1.368 -7.213 -3.550 1.00 97.56 99 ALA A N 1
ATOM 797 C CA . ALA A 1 99 ? 0.037 -7.291 -4.146 1.00 97.56 99 ALA A CA 1
ATOM 798 C C . ALA A 1 99 ? -0.325 -6.007 -4.917 1.00 97.56 99 ALA A C 1
ATOM 800 O O . ALA A 1 99 ? -0.963 -6.058 -5.968 1.00 97.56 99 ALA A O 1
ATOM 801 N N . CYS A 1 100 ? 0.060 -4.836 -4.396 1.00 97.81 100 CYS A N 1
ATOM 802 C CA . CYS A 1 100 ? -0.118 -3.567 -5.101 1.00 97.81 100 CYS A CA 1
ATOM 803 C C . CYS A 1 100 ? 0.845 -3.424 -6.283 1.00 97.81 100 CYS A C 1
ATOM 805 O O . CYS A 1 100 ? 0.405 -3.006 -7.348 1.00 97.81 100 CYS A O 1
ATOM 807 N N . ILE A 1 101 ? 2.118 -3.808 -6.135 1.00 97.69 101 ILE A N 1
ATOM 808 C CA . ILE A 1 101 ? 3.083 -3.796 -7.250 1.00 97.69 101 ILE A CA 1
ATOM 809 C C . ILE A 1 101 ? 2.629 -4.709 -8.391 1.00 97.69 101 ILE A C 1
ATOM 811 O O . ILE A 1 101 ? 2.662 -4.302 -9.549 1.00 97.69 101 ILE A O 1
ATOM 815 N N . TYR A 1 102 ? 2.154 -5.912 -8.073 1.00 97.38 102 TYR A N 1
ATOM 816 C CA . TYR A 1 102 ? 1.600 -6.825 -9.062 1.00 97.38 102 TYR A CA 1
ATOM 817 C C . TYR A 1 102 ? 0.373 -6.217 -9.738 1.00 97.38 102 TYR A C 1
ATOM 819 O O . TYR A 1 102 ? 0.274 -6.232 -10.954 1.00 97.38 102 TYR A O 1
ATOM 827 N N . TYR A 1 103 ? -0.535 -5.583 -8.990 1.00 96.75 103 TYR A N 1
ATOM 828 C CA . TYR A 1 103 ? -1.658 -4.881 -9.613 1.00 96.75 103 TYR A CA 1
ATOM 829 C C . TYR A 1 103 ? -1.204 -3.760 -10.564 1.00 96.75 103 TYR A C 1
ATOM 831 O O . TYR A 1 103 ? -1.755 -3.640 -11.655 1.00 96.75 103 TYR A O 1
ATOM 839 N N . ILE A 1 104 ? -0.179 -2.985 -10.190 1.00 95.94 104 ILE A N 1
ATOM 840 C CA . ILE A 1 104 ? 0.416 -1.949 -11.047 1.00 95.94 104 ILE A CA 1
ATOM 841 C C . ILE A 1 104 ? 0.932 -2.554 -12.358 1.00 95.94 104 ILE A C 1
ATOM 843 O O . ILE A 1 104 ? 0.658 -1.985 -13.412 1.00 95.94 104 ILE A O 1
ATOM 847 N N . SER A 1 105 ? 1.606 -3.711 -12.318 1.00 95.44 105 SER A N 1
ATOM 848 C CA . SER A 1 105 ? 2.129 -4.365 -13.528 1.00 95.44 105 SER A CA 1
ATOM 849 C C . SER A 1 105 ? 1.037 -4.794 -14.512 1.00 95.44 105 SER A C 1
ATOM 851 O O . SER A 1 105 ? 1.295 -4.902 -1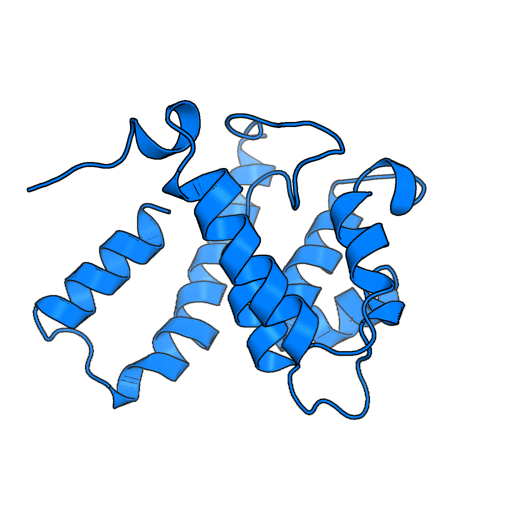5.706 1.00 95.44 105 SER A O 1
ATOM 853 N N . GLN A 1 106 ? -0.191 -5.001 -14.025 1.00 95.06 106 GLN A N 1
ATOM 854 C CA . GLN A 1 106 ? -1.344 -5.362 -14.853 1.00 95.06 106 GLN A CA 1
ATOM 855 C C . GLN A 1 106 ? -2.041 -4.154 -15.491 1.00 95.06 106 GLN A C 1
ATOM 857 O O . GLN A 1 106 ? -2.778 -4.327 -16.459 1.00 95.06 106 GLN A O 1
ATOM 862 N N . VAL A 1 107 ? -1.884 -2.951 -14.926 1.00 93.62 107 VAL A N 1
ATOM 863 C CA . VAL A 1 107 ? -2.656 -1.760 -15.339 1.00 93.62 107 VAL A CA 1
ATOM 864 C C . VAL A 1 107 ? -1.799 -0.630 -15.904 1.00 93.62 107 VAL A C 1
ATOM 866 O O . VAL A 1 107 ? -2.342 0.271 -16.538 1.00 93.62 107 VAL A O 1
ATOM 869 N N . LYS A 1 108 ? -0.476 -0.663 -15.705 1.00 93.00 108 LYS A N 1
ATOM 870 C CA . LYS A 1 108 ? 0.469 0.318 -16.247 1.00 93.00 108 LYS A CA 1
ATOM 871 C C . LYS A 1 108 ? 1.496 -0.371 -17.139 1.00 93.00 108 LYS A C 1
ATOM 873 O O . LYS A 1 108 ? 2.008 -1.436 -16.811 1.00 93.00 108 LYS A O 1
ATOM 878 N N . THR A 1 109 ? 1.812 0.267 -18.260 1.00 92.56 109 THR A N 1
ATOM 879 C CA . THR A 1 109 ? 2.803 -0.206 -19.233 1.00 92.56 109 THR A CA 1
ATOM 880 C C . THR A 1 109 ? 3.978 0.759 -19.323 1.00 92.56 109 THR A C 1
ATOM 882 O O . THR A 1 109 ? 3.811 1.959 -19.115 1.00 92.56 109 THR A O 1
ATOM 885 N N . GLY A 1 110 ? 5.145 0.245 -19.707 1.00 93.88 110 GLY A N 1
ATOM 886 C CA . GLY A 1 110 ? 6.374 1.027 -19.845 1.00 93.88 110 GLY A CA 1
ATOM 887 C C . GLY A 1 110 ? 7.302 0.905 -18.632 1.00 93.88 110 GLY A C 1
ATOM 888 O O . GLY A 1 110 ? 7.056 0.093 -17.737 1.00 93.88 110 GLY A O 1
ATOM 889 N N . PRO A 1 111 ? 8.405 1.667 -18.605 1.00 94.56 111 PRO A N 1
ATOM 890 C CA . PRO A 1 111 ? 9.365 1.627 -17.510 1.00 94.56 111 PRO A CA 1
ATOM 891 C C . PRO A 1 111 ? 8.736 2.031 -16.170 1.00 94.56 111 PRO A C 1
ATOM 893 O O . PRO A 1 111 ? 8.097 3.078 -16.058 1.00 94.56 111 PRO A O 1
ATOM 896 N N . PHE A 1 112 ? 8.994 1.247 -15.118 1.00 94.75 112 PHE A N 1
ATOM 897 C CA . PHE A 1 112 ? 8.438 1.489 -13.777 1.00 94.75 112 PHE A CA 1
ATOM 898 C C . PHE A 1 112 ? 8.714 2.908 -13.255 1.00 94.75 112 PHE A C 1
ATOM 900 O O . PHE A 1 112 ? 7.857 3.530 -12.629 1.00 94.75 112 PHE A O 1
ATOM 907 N N . ALA A 1 113 ? 9.906 3.438 -13.540 1.00 94.50 113 ALA A N 1
ATOM 908 C CA . ALA A 1 113 ? 10.311 4.781 -13.134 1.00 94.50 113 ALA A CA 1
ATOM 909 C C . ALA A 1 113 ? 9.474 5.899 -13.785 1.00 94.50 113 ALA A C 1
ATOM 911 O O . ALA A 1 113 ? 9.342 6.968 -13.196 1.00 94.50 113 ALA A O 1
ATOM 912 N N . GLU A 1 114 ? 8.887 5.663 -14.961 1.00 93.31 114 GLU A N 1
ATOM 913 C CA . GLU A 1 114 ? 8.095 6.666 -15.682 1.00 93.31 114 GLU A CA 1
ATOM 914 C C . GLU A 1 114 ? 6.661 6.744 -15.154 1.00 93.31 114 GLU A C 1
ATOM 916 O O . GLU A 1 114 ? 6.119 7.835 -14.986 1.00 93.31 114 GLU A O 1
ATOM 921 N N . HIS A 1 115 ? 6.053 5.598 -14.836 1.00 92.38 115 HIS A N 1
ATOM 922 C CA . HIS A 1 115 ? 4.643 5.539 -14.439 1.00 92.38 115 HIS A CA 1
ATOM 923 C C . HIS A 1 115 ? 4.417 5.427 -12.918 1.00 92.38 115 HIS A C 1
ATOM 925 O O . HIS A 1 115 ? 3.292 5.616 -12.445 1.00 92.38 115 HIS A O 1
ATOM 931 N N . SER A 1 116 ? 5.468 5.104 -12.154 1.00 94.62 116 SER A N 1
ATOM 932 C CA . SER A 1 116 ? 5.446 4.885 -10.699 1.00 94.62 116 SER A CA 1
ATOM 933 C C . SER A 1 116 ? 6.697 5.462 -10.015 1.00 94.62 116 SER A C 1
ATOM 935 O O . SER A 1 116 ? 7.309 4.828 -9.151 1.00 94.62 116 SER A O 1
ATOM 937 N N . ASN A 1 117 ? 7.085 6.687 -10.384 1.00 94.38 117 ASN A N 1
ATOM 938 C CA . ASN A 1 117 ? 8.327 7.332 -9.939 1.00 94.38 117 ASN A CA 1
ATOM 939 C C . ASN A 1 117 ? 8.481 7.406 -8.405 1.00 94.38 117 ASN A C 1
ATOM 941 O O . ASN A 1 117 ? 9.565 7.178 -7.876 1.00 94.38 117 ASN A O 1
ATOM 945 N N . GLN A 1 118 ? 7.410 7.675 -7.648 1.00 94.50 118 GLN A N 1
ATOM 946 C CA . GLN A 1 118 ? 7.501 7.685 -6.178 1.00 94.50 118 GLN A CA 1
ATOM 947 C C . GLN A 1 118 ? 7.900 6.318 -5.612 1.00 94.50 118 GLN A C 1
ATOM 949 O O . GLN A 1 118 ? 8.818 6.230 -4.796 1.00 94.50 118 GLN A O 1
ATOM 954 N N . LEU A 1 119 ? 7.268 5.240 -6.083 1.00 96.31 119 LEU A N 1
ATOM 955 C CA . LEU A 1 119 ? 7.629 3.876 -5.687 1.00 96.31 119 LEU A CA 1
ATOM 956 C C . LEU A 1 119 ? 9.045 3.515 -6.149 1.00 96.31 119 LEU A C 1
ATOM 958 O O . LEU A 1 119 ? 9.773 2.837 -5.422 1.00 96.31 119 LEU A O 1
ATOM 962 N N . TRP A 1 120 ? 9.459 4.005 -7.321 1.00 96.38 120 TRP A N 1
ATOM 963 C CA . TRP A 1 120 ? 10.820 3.832 -7.823 1.00 96.38 120 TRP A CA 1
ATOM 964 C C . TRP A 1 120 ? 11.844 4.480 -6.890 1.00 96.38 120 TRP A C 1
ATOM 966 O O . TRP A 1 120 ? 12.796 3.823 -6.476 1.00 96.38 120 TRP A O 1
ATOM 976 N N . ASN A 1 121 ? 11.616 5.723 -6.469 1.00 95.62 121 ASN A N 1
ATOM 977 C CA . ASN A 1 121 ? 12.497 6.418 -5.529 1.00 95.62 121 ASN A CA 1
ATOM 978 C C . ASN A 1 121 ? 12.538 5.723 -4.160 1.00 95.62 121 ASN A C 1
ATOM 980 O O . ASN A 1 121 ? 13.602 5.593 -3.554 1.00 95.62 121 ASN A O 1
ATOM 984 N N . ILE A 1 122 ? 11.400 5.205 -3.690 1.00 96.19 122 ILE A N 1
ATOM 985 C CA . ILE A 1 122 ? 11.317 4.443 -2.435 1.00 96.19 122 ILE A CA 1
ATOM 986 C C . ILE A 1 122 ? 12.122 3.134 -2.511 1.00 96.19 122 ILE A C 1
ATOM 988 O O . ILE A 1 122 ? 12.671 2.705 -1.496 1.00 96.19 122 ILE A O 1
ATOM 992 N N . SER A 1 123 ? 12.277 2.530 -3.695 1.00 96.38 123 SER A N 1
ATOM 993 C CA . SER A 1 123 ? 13.097 1.320 -3.884 1.00 96.38 123 SER A CA 1
ATOM 994 C C . SER A 1 123 ? 14.584 1.516 -3.554 1.00 96.38 123 SER A C 1
ATOM 996 O O . SER A 1 123 ? 15.273 0.549 -3.224 1.00 96.38 123 SER A O 1
ATOM 998 N N . ALA A 1 124 ? 15.074 2.762 -3.572 1.00 96.69 124 ALA A N 1
ATOM 999 C CA . ALA A 1 124 ? 16.445 3.107 -3.200 1.00 96.69 124 ALA A CA 1
ATOM 1000 C C . ALA A 1 124 ? 16.647 3.244 -1.678 1.00 96.69 124 ALA A C 1
ATOM 1002 O O . ALA A 1 124 ? 17.781 3.346 -1.205 1.00 96.69 124 ALA A O 1
ATOM 1003 N N . VAL A 1 125 ? 15.569 3.246 -0.887 1.00 96.62 125 VAL A N 1
ATOM 1004 C CA . VAL A 1 125 ? 15.650 3.319 0.576 1.00 96.62 125 VAL A CA 1
ATOM 1005 C C . VAL A 1 125 ? 16.195 1.987 1.117 1.00 96.62 125 VAL A C 1
ATOM 1007 O O . VAL A 1 125 ? 15.737 0.920 0.713 1.00 96.62 125 VAL A O 1
ATOM 1010 N N . PRO A 1 126 ? 17.163 2.002 2.055 1.00 93.94 126 PRO A N 1
ATOM 1011 C CA . PRO A 1 126 ? 17.964 0.814 2.358 1.00 93.94 126 PRO A CA 1
ATOM 1012 C C . PRO A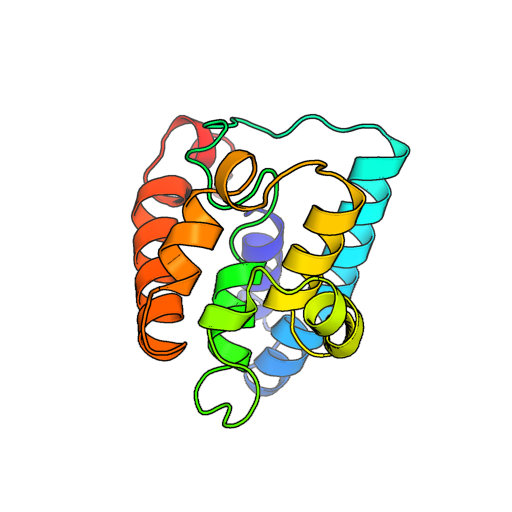 1 126 ? 17.213 -0.307 3.088 1.00 93.94 126 PRO A C 1
ATOM 1014 O O . PRO A 1 126 ? 17.643 -1.458 3.038 1.00 93.94 126 PRO A O 1
ATOM 1017 N N . ASN A 1 127 ? 16.127 -0.003 3.805 1.00 95.94 127 ASN A N 1
ATOM 1018 C CA . ASN A 1 127 ? 15.380 -1.007 4.560 1.00 95.94 127 ASN A CA 1
ATOM 1019 C C . ASN A 1 127 ? 13.889 -0.660 4.695 1.00 95.94 127 ASN A C 1
ATOM 1021 O O . ASN A 1 127 ? 13.488 0.502 4.605 1.00 95.94 127 ASN A O 1
ATOM 1025 N N . TRP A 1 128 ? 13.080 -1.693 4.941 1.00 97.94 128 TRP A N 1
ATOM 1026 C CA . TRP A 1 128 ? 11.624 -1.587 5.052 1.00 97.94 128 TRP A CA 1
ATOM 1027 C C . TRP A 1 128 ? 11.152 -0.764 6.252 1.00 97.94 128 TRP A C 1
ATOM 1029 O O . TRP A 1 128 ? 10.115 -0.118 6.164 1.00 97.94 128 TRP A O 1
ATOM 1039 N N . GLU A 1 129 ? 11.923 -0.715 7.339 1.00 98.06 129 GLU A N 1
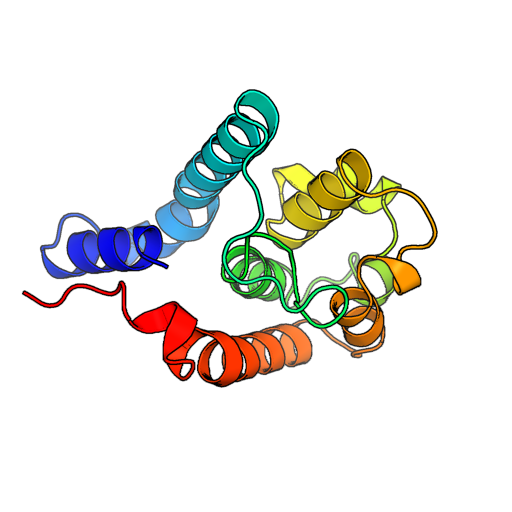ATOM 1040 C CA . GLU A 1 129 ? 11.594 0.086 8.525 1.00 98.06 129 GLU A CA 1
ATOM 1041 C C . GLU A 1 129 ? 11.595 1.591 8.213 1.00 98.06 129 GLU A C 1
ATOM 1043 O O . GLU A 1 129 ? 10.651 2.316 8.549 1.00 98.06 129 GLU A O 1
ATOM 1048 N N . LYS A 1 130 ? 12.618 2.065 7.487 1.00 97.81 130 LYS A N 1
ATOM 1049 C CA . LYS A 1 130 ? 12.681 3.447 6.995 1.00 97.81 130 LYS A CA 1
ATOM 1050 C C . LYS A 1 130 ? 11.576 3.738 5.987 1.00 97.81 130 LYS A C 1
ATOM 1052 O O . LYS A 1 130 ? 10.993 4.819 6.045 1.00 97.81 130 LYS A O 1
ATOM 1057 N N . ILE A 1 131 ? 11.261 2.787 5.104 1.00 98.25 131 ILE A N 1
ATOM 1058 C CA . ILE A 1 131 ? 10.156 2.927 4.144 1.00 98.25 131 ILE A CA 1
ATOM 1059 C C . ILE A 1 131 ? 8.828 3.061 4.877 1.00 98.25 131 ILE A C 1
ATOM 1061 O O . ILE A 1 131 ? 8.107 4.022 4.636 1.00 98.25 131 ILE A O 1
ATOM 1065 N N . ASN A 1 132 ? 8.519 2.158 5.808 1.00 98.50 132 ASN A N 1
ATOM 1066 C CA . ASN A 1 132 ? 7.286 2.198 6.586 1.00 98.50 132 ASN A CA 1
ATOM 1067 C C . ASN A 1 132 ? 7.149 3.532 7.338 1.00 98.50 132 ASN A C 1
ATOM 1069 O O . ASN A 1 132 ? 6.134 4.218 7.205 1.00 98.50 132 ASN A O 1
ATOM 1073 N N . SER A 1 133 ? 8.207 3.955 8.033 1.00 98.31 133 SER A N 1
ATOM 1074 C CA . SER A 1 133 ? 8.241 5.243 8.733 1.00 98.31 133 SER A CA 1
ATOM 1075 C C . SER A 1 133 ? 8.030 6.432 7.785 1.00 98.31 133 SER A C 1
ATOM 1077 O O . SER A 1 133 ? 7.304 7.373 8.115 1.00 98.31 133 SER A O 1
ATOM 1079 N N . GLY A 1 134 ? 8.649 6.403 6.601 1.00 98.12 134 GLY A N 1
ATOM 1080 C CA . GLY A 1 134 ? 8.482 7.416 5.559 1.00 98.12 134 GLY A CA 1
ATOM 1081 C C . GLY A 1 134 ? 7.056 7.463 5.012 1.00 98.12 134 GLY A C 1
ATOM 1082 O O . GLY A 1 134 ? 6.466 8.537 4.942 1.00 98.12 134 GLY A O 1
ATOM 1083 N N . LEU A 1 135 ? 6.466 6.304 4.718 1.00 98.19 135 LEU A N 1
ATOM 1084 C CA . LEU A 1 135 ? 5.091 6.184 4.236 1.00 98.19 135 LEU A CA 1
ATOM 1085 C C . LEU A 1 135 ? 4.075 6.673 5.271 1.00 98.19 135 LEU A C 1
ATOM 1087 O O . LEU A 1 135 ? 3.115 7.339 4.904 1.00 98.19 135 LEU A O 1
ATOM 1091 N N . ILE A 1 136 ? 4.292 6.424 6.567 1.00 98.31 136 ILE A N 1
ATOM 1092 C CA . ILE A 1 136 ? 3.433 6.975 7.628 1.00 98.31 136 ILE A CA 1
ATOM 1093 C C . ILE A 1 136 ? 3.492 8.508 7.637 1.00 98.31 136 ILE A C 1
ATOM 1095 O O . ILE A 1 136 ? 2.454 9.165 7.752 1.00 98.31 136 ILE A O 1
ATOM 1099 N N . LYS A 1 137 ? 4.688 9.098 7.508 1.00 97.81 137 LYS A N 1
ATOM 1100 C CA . LYS A 1 137 ? 4.849 10.561 7.427 1.00 97.81 137 LYS A CA 1
ATOM 1101 C C . LYS A 1 137 ? 4.179 11.126 6.175 1.00 97.81 137 LYS A C 1
ATOM 1103 O O . LYS A 1 137 ? 3.441 12.102 6.275 1.00 97.81 137 LYS A O 1
ATOM 1108 N N . MET A 1 138 ? 4.381 10.476 5.032 1.00 95.94 138 MET A N 1
ATOM 1109 C CA . MET A 1 138 ? 3.772 10.862 3.763 1.00 95.94 138 MET A CA 1
ATOM 1110 C C . MET A 1 138 ? 2.243 10.744 3.814 1.00 95.94 138 MET A C 1
ATOM 1112 O O . MET A 1 138 ? 1.563 11.655 3.369 1.00 95.94 138 MET A O 1
ATOM 1116 N N . TYR A 1 139 ? 1.680 9.705 4.439 1.00 95.50 139 TYR A N 1
ATOM 1117 C CA . TYR A 1 139 ? 0.228 9.571 4.612 1.00 95.50 139 TYR A CA 1
ATOM 1118 C C . TYR A 1 139 ? -0.363 10.720 5.434 1.00 95.50 139 TYR A C 1
ATOM 1120 O O . TYR A 1 139 ? -1.414 11.261 5.097 1.00 95.50 139 TYR A O 1
ATOM 1128 N N . LYS A 1 140 ? 0.322 11.133 6.507 1.00 95.38 140 LYS A N 1
ATOM 1129 C CA . LYS A 1 140 ? -0.107 12.293 7.297 1.00 95.38 140 LYS A CA 1
ATOM 1130 C C . LYS A 1 140 ? -0.119 13.562 6.442 1.00 95.38 140 LYS A C 1
ATOM 1132 O O . LYS A 1 140 ? -1.141 14.233 6.395 1.00 95.38 140 LYS A O 1
ATOM 1137 N N . ALA A 1 141 ? 0.974 13.848 5.738 1.00 93.81 141 ALA A N 1
ATOM 1138 C CA . ALA A 1 141 ? 1.127 15.078 4.962 1.00 93.81 141 ALA A CA 1
ATOM 1139 C C . ALA A 1 141 ? 0.247 15.126 3.699 1.00 93.81 141 ALA A C 1
ATOM 1141 O O . ALA A 1 141 ? -0.403 16.135 3.436 1.00 93.81 141 ALA A O 1
ATOM 1142 N N . GLU A 1 142 ? 0.207 14.034 2.935 1.00 91.06 142 GLU A N 1
ATOM 1143 C CA . GLU A 1 142 ? -0.379 13.984 1.590 1.00 91.06 142 GLU A CA 1
ATOM 1144 C C . GLU A 1 142 ? -1.797 13.406 1.551 1.00 91.06 142 GLU A C 1
ATOM 1146 O O . GLU A 1 142 ? -2.482 13.536 0.544 1.00 91.06 142 GLU A O 1
ATOM 1151 N N . VAL A 1 143 ? -2.269 12.791 2.639 1.00 91.00 143 VAL A N 1
ATOM 1152 C CA . VAL A 1 143 ? -3.655 12.316 2.738 1.00 91.00 143 VAL A CA 1
ATOM 1153 C C . VAL A 1 143 ? -4.380 13.053 3.848 1.00 91.00 143 VAL A C 1
ATOM 1155 O O . VAL A 1 143 ? -5.321 13.781 3.568 1.00 91.00 143 VAL A O 1
ATOM 1158 N N . LEU A 1 144 ? -3.944 12.909 5.102 1.00 92.62 144 LEU A N 1
ATOM 1159 C CA . LEU A 1 144 ? -4.700 13.417 6.258 1.00 92.62 144 LEU A CA 1
ATOM 1160 C C . LEU A 1 144 ? -4.665 14.947 6.406 1.00 92.62 144 LEU A C 1
ATOM 1162 O O . LEU A 1 144 ? -5.558 15.517 7.025 1.00 92.62 144 LEU A O 1
ATOM 1166 N N . SER A 1 145 ? -3.651 15.613 5.856 1.00 92.88 145 SER A N 1
ATOM 1167 C CA . SER A 1 145 ? -3.507 17.075 5.895 1.00 92.88 145 SER A CA 1
ATOM 1168 C C . SER A 1 145 ? -3.838 17.759 4.564 1.00 92.88 145 SER A C 1
ATOM 1170 O O . SER A 1 145 ? -3.639 18.966 4.435 1.00 92.88 145 SER A O 1
ATOM 1172 N N . LYS A 1 146 ? -4.369 17.030 3.572 1.00 90.19 146 LYS A N 1
ATOM 1173 C CA . LYS A 1 146 ? -4.802 17.615 2.295 1.00 90.19 146 LYS A CA 1
ATOM 1174 C C . LYS A 1 146 ? -6.305 17.821 2.286 1.00 90.19 146 LYS A C 1
ATOM 1176 O O . LYS A 1 146 ? -7.065 16.860 2.200 1.00 90.19 146 LYS A O 1
ATOM 1181 N N . PHE A 1 147 ? -6.726 19.087 2.295 1.00 90.44 147 PHE A N 1
ATOM 1182 C CA . PHE A 1 147 ? -8.142 19.459 2.260 1.00 90.44 147 PHE A CA 1
ATOM 1183 C C . PHE A 1 147 ? -8.932 18.763 1.133 1.00 90.44 147 PHE A C 1
ATOM 1185 O O . PHE A 1 147 ? -9.942 18.141 1.453 1.00 90.44 14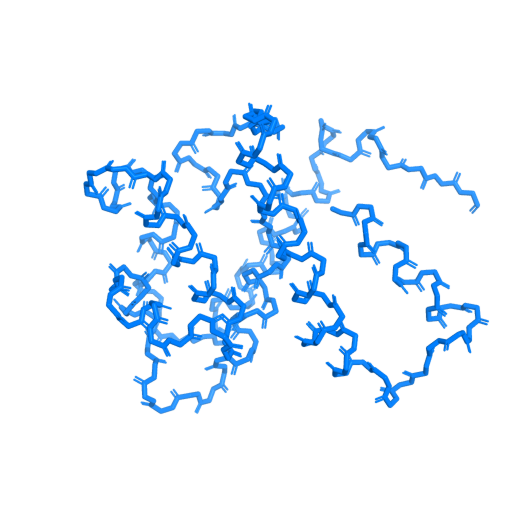7 PHE A O 1
ATOM 1192 N N . PRO A 1 148 ? -8.469 18.734 -0.138 1.00 89.50 148 PRO A N 1
ATOM 1193 C CA . PRO A 1 148 ? -9.219 18.072 -1.210 1.00 89.50 148 PRO A CA 1
ATOM 1194 C C . PRO A 1 148 ? -9.467 16.575 -0.978 1.00 89.50 148 PRO A C 1
ATOM 1196 O O . PRO A 1 148 ? -10.424 16.019 -1.511 1.00 89.50 148 PRO A O 1
ATOM 1199 N N . VAL A 1 149 ? -8.620 15.929 -0.173 1.00 87.75 149 VAL A N 1
ATOM 1200 C CA . VAL A 1 149 ? -8.708 14.503 0.152 1.00 87.75 149 VAL A CA 1
ATOM 1201 C C . VAL A 1 149 ? -9.591 14.270 1.381 1.00 87.75 149 VAL A C 1
ATOM 1203 O O . VAL A 1 149 ? -10.407 13.348 1.393 1.00 87.75 149 VAL A O 1
ATOM 1206 N N . ILE A 1 150 ? -9.453 15.103 2.420 1.00 90.06 150 ILE A N 1
ATOM 1207 C CA . ILE A 1 150 ? -10.177 14.944 3.694 1.00 90.06 150 ILE A CA 1
ATOM 1208 C C . ILE A 1 150 ? -11.540 15.631 3.743 1.00 90.06 150 IL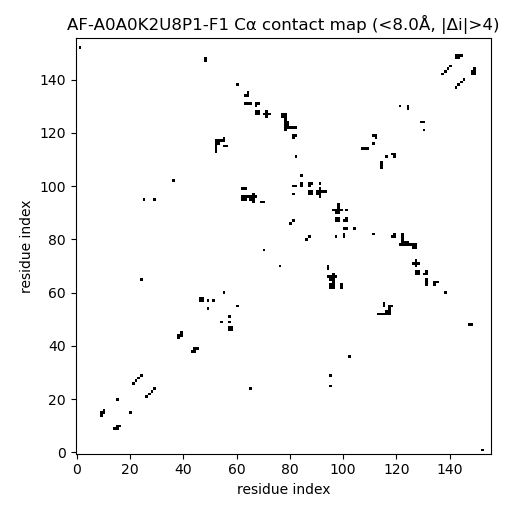E A C 1
ATOM 1210 O O . ILE A 1 150 ? -12.311 15.330 4.646 1.00 90.06 150 ILE A O 1
ATOM 1214 N N . GLN A 1 151 ? -11.881 16.503 2.791 1.00 91.12 151 GLN A N 1
ATOM 1215 C CA . GLN A 1 151 ? -13.176 17.205 2.761 1.00 91.12 151 GLN A CA 1
ATOM 1216 C C . GLN A 1 151 ? -14.395 16.263 2.719 1.00 91.12 151 GLN A C 1
ATOM 1218 O O . GLN A 1 151 ? -15.494 16.665 3.082 1.00 91.12 151 GLN A O 1
ATOM 1223 N N . HIS A 1 152 ? -14.206 15.008 2.298 1.00 88.25 152 HIS A N 1
ATOM 1224 C CA . HIS A 1 152 ? -15.249 13.976 2.263 1.00 88.25 152 HIS A CA 1
ATOM 1225 C C . HIS A 1 152 ? -15.255 13.069 3.505 1.00 88.25 152 HIS A C 1
ATOM 1227 O O . HIS A 1 152 ? -15.954 12.056 3.531 1.00 88.25 152 HIS A O 1
ATOM 1233 N N . VAL A 1 153 ? -14.447 13.379 4.523 1.00 90.62 153 VAL A N 1
ATOM 1234 C CA . VAL A 1 153 ? -14.460 12.660 5.799 1.00 90.62 153 VAL A CA 1
ATOM 1235 C C . VAL A 1 153 ? -15.637 13.151 6.633 1.00 90.62 153 VAL A C 1
ATOM 1237 O O . VAL A 1 153 ? -15.769 14.342 6.904 1.00 90.62 153 VAL A O 1
ATOM 1240 N N . PHE A 1 154 ? -16.472 12.211 7.067 1.00 90.19 154 PHE A N 1
ATOM 1241 C CA . PHE A 1 154 ? -17.607 12.488 7.939 1.00 90.19 154 PHE A CA 1
ATOM 1242 C C . PHE A 1 154 ? -17.219 12.371 9.414 1.00 90.19 154 PHE A C 1
ATOM 1244 O O . PHE A 1 154 ? -16.415 11.517 9.794 1.00 90.19 154 PHE A O 1
ATOM 1251 N N . PHE A 1 155 ? -17.842 13.211 10.237 1.00 91.25 155 PHE A N 1
ATOM 1252 C CA . PHE A 1 155 ? -17.745 13.197 11.694 1.00 91.25 155 PHE A CA 1
ATOM 1253 C C . PHE A 1 155 ? -19.154 13.037 12.275 1.00 91.25 155 PHE A C 1
ATOM 1255 O O . PHE A 1 155 ? -20.095 13.641 11.758 1.00 91.25 155 PHE A O 1
ATOM 1262 N N . GLY A 1 156 ? -19.291 12.224 13.321 1.00 88.00 156 GLY A N 1
ATOM 1263 C CA . GLY A 1 156 ? -20.548 11.922 14.009 1.00 88.00 156 GLY A CA 1
ATOM 1264 C C . GLY A 1 156 ? -20.301 11.219 15.333 1.00 88.00 156 GLY A C 1
ATOM 1265 O O . GLY A 1 156 ? -19.126 11.207 15.772 1.00 88.00 156 GLY A O 1
#

pLDDT: mean 93.85, std 6.81, range [57.62, 98.5]

InterPro domains:
  IPR004327 Phosphotyrosyl phosphatase activator, PTPA [PF03095] (2-156)
  IPR004327 Phosphotyrosyl phosphatase activator, PTPA [PTHR10012] (2-156)
  IPR037218 PTPA superfamily [SSF140984] (1-156)
  IPR043170 Phosphotyrosyl phosphatase activator, C-terminal lid domain [G3DSA:1.20.120.1150] (56-156)